Protein AF-A0A5D8Z9P7-F1 (afdb_monomer_lite)

Organism: NCBI:txid1643323

Secondary structure (DSSP, 8-state):
-EE-TTSEEEEEETTEEEEEEEE--TTS-SS-S-B-TTS-BTT-BHHHHHHHS--EEEEETTEEEEEETTEEEEES-SSTTPBEEEEEEES-----

pLDDT: mean 88.71, std 9.9, range [47.53, 96.62]

Sequence (96 aa):
MAMWPSGLTVVMQNDRFVGWSASAPRDGTRKSALATMAGVGVGSTRHELESAYTAKTQATTLGQEFAAGGLFGVLDGKAPTAHITAMWAGTSCNFR

Foldseek 3Di:
DDDDQLQKDWDDDPNDTFKIKGAHGPVPDQFRPDDDPLRADFFDFLLSLVVSFVWDWDQDPQAIWIDTPQKIFHWPHDDRRTGTGMIMGGDDPPPD

Structure (mmCIF, N/CA/C/O backbone):
data_AF-A0A5D8Z9P7-F1
#
_entry.id   AF-A0A5D8Z9P7-F1
#
loop_
_atom_site.group_PDB
_atom_site.id
_atom_site.type_symbol
_atom_site.label_atom_id
_atom_site.label_alt_id
_atom_site.label_comp_id
_atom_site.label_asym_id
_atom_site.label_entity_id
_atom_site.label_seq_id
_atom_site.pdbx_PDB_ins_code
_atom_site.Cartn_x
_atom_site.Cartn_y
_atom_site.Cartn_z
_atom_site.occupancy
_atom_site.B_iso_or_equiv
_atom_site.auth_seq_id
_atom_site.auth_comp_id
_atom_site.auth_asym_id
_atom_site.auth_atom_id
_atom_site.pdbx_PDB_model_num
ATOM 1 N N . MET A 1 1 ? 12.889 3.527 -12.422 1.00 82.25 1 MET A N 1
ATOM 2 C CA . MET A 1 1 ? 11.604 3.681 -11.702 1.00 82.25 1 MET A CA 1
ATOM 3 C C . MET A 1 1 ? 10.695 4.540 -12.563 1.00 82.25 1 MET A C 1
ATOM 5 O O . MET A 1 1 ? 11.199 5.486 -13.156 1.00 82.25 1 MET A O 1
ATOM 9 N N . ALA A 1 2 ? 9.411 4.208 -12.661 1.00 89.00 2 ALA A N 1
ATOM 10 C CA . ALA A 1 2 ? 8.409 5.003 -13.375 1.00 89.00 2 ALA A CA 1
ATOM 11 C C . ALA A 1 2 ? 7.322 5.450 -12.391 1.00 89.00 2 ALA A C 1
ATOM 13 O O . ALA A 1 2 ? 6.969 4.679 -11.500 1.00 89.00 2 ALA A O 1
ATOM 14 N N . MET A 1 3 ? 6.831 6.684 -12.523 1.00 89.25 3 MET A N 1
ATOM 15 C CA . MET A 1 3 ? 5.881 7.310 -11.596 1.00 89.25 3 MET A CA 1
ATOM 16 C C . MET A 1 3 ? 4.685 7.879 -12.356 1.00 89.25 3 MET A C 1
ATOM 18 O O . MET A 1 3 ? 4.857 8.439 -13.439 1.00 89.25 3 MET A O 1
ATOM 22 N N . TRP A 1 4 ? 3.500 7.803 -11.752 1.00 89.25 4 TRP A N 1
ATOM 23 C CA . TRP A 1 4 ? 2.261 8.350 -12.307 1.00 89.25 4 TRP A CA 1
ATOM 24 C C . TRP A 1 4 ? 1.582 9.325 -11.330 1.00 89.25 4 TRP A C 1
ATOM 26 O O . TRP A 1 4 ? 1.681 9.144 -10.114 1.00 89.25 4 TRP A O 1
ATOM 36 N N . PRO A 1 5 ? 0.838 10.337 -11.828 1.00 85.69 5 PRO A N 1
ATOM 37 C CA . PRO A 1 5 ? 0.120 11.300 -10.980 1.00 85.69 5 PRO A CA 1
ATOM 38 C C . PRO A 1 5 ? -0.900 10.672 -10.016 1.00 85.69 5 PRO A C 1
ATOM 40 O O . PRO A 1 5 ? -1.157 11.224 -8.947 1.00 85.69 5 PRO A O 1
ATOM 43 N N . SER A 1 6 ? -1.425 9.494 -10.365 1.00 82.88 6 SER A N 1
ATOM 44 C CA . SER A 1 6 ? -2.356 8.694 -9.556 1.00 82.88 6 SER A CA 1
ATOM 45 C C . SER A 1 6 ? -1.745 8.100 -8.279 1.00 82.88 6 SER A C 1
ATOM 47 O O . SER A 1 6 ? -2.442 7.410 -7.536 1.00 82.88 6 SER A O 1
ATOM 49 N N . GLY A 1 7 ? -0.453 8.336 -8.032 1.00 86.75 7 GLY A N 1
ATOM 50 C CA . GLY A 1 7 ? 0.265 7.837 -6.861 1.00 86.75 7 GLY A CA 1
ATOM 51 C C . GLY A 1 7 ? 0.937 6.479 -7.073 1.00 86.75 7 GLY A C 1
ATOM 52 O O . GLY A 1 7 ? 1.585 5.991 -6.152 1.00 86.75 7 GLY A O 1
ATOM 53 N N . LEU A 1 8 ? 0.832 5.876 -8.266 1.00 90.88 8 LEU A N 1
ATOM 54 C CA . LEU A 1 8 ? 1.562 4.650 -8.597 1.00 90.88 8 LEU A CA 1
ATOM 55 C C . LEU A 1 8 ? 3.036 4.950 -8.836 1.00 90.88 8 LEU A C 1
ATOM 57 O O . LEU A 1 8 ? 3.392 5.875 -9.570 1.00 90.88 8 LEU A O 1
ATOM 61 N N . THR A 1 9 ? 3.885 4.089 -8.298 1.00 92.06 9 THR A N 1
ATOM 62 C CA . THR A 1 9 ? 5.289 4.013 -8.664 1.00 92.06 9 THR A CA 1
ATOM 63 C C . THR A 1 9 ? 5.693 2.567 -8.910 1.00 92.06 9 THR A C 1
ATOM 65 O O . THR A 1 9 ? 5.365 1.685 -8.125 1.00 92.06 9 THR A O 1
ATOM 68 N N . VAL A 1 10 ? 6.424 2.319 -9.995 1.00 93.50 10 VAL A N 1
ATOM 69 C CA . VAL A 1 10 ? 6.917 0.992 -10.384 1.00 93.50 10 VAL A CA 1
ATOM 70 C C . VAL A 1 10 ? 8.439 0.955 -10.331 1.00 93.50 10 VAL A C 1
ATOM 72 O O . VAL A 1 10 ? 9.131 1.836 -10.862 1.00 93.50 10 VAL A O 1
ATOM 75 N N . VAL A 1 11 ? 8.963 -0.098 -9.708 1.00 92.81 11 VAL A N 1
ATOM 76 C CA . VAL A 1 11 ? 10.390 -0.367 -9.553 1.00 92.81 11 VAL A CA 1
ATOM 77 C C . VAL A 1 11 ? 10.815 -1.440 -10.550 1.00 92.81 11 VAL A C 1
ATOM 79 O O . VAL A 1 11 ? 10.298 -2.558 -10.561 1.00 92.81 11 VAL A O 1
ATOM 82 N N . MET A 1 12 ? 11.791 -1.071 -11.378 1.00 92.88 12 MET A N 1
ATOM 83 C CA . MET A 1 12 ? 12.460 -1.954 -12.327 1.00 92.88 12 MET A CA 1
ATOM 84 C C . MET A 1 12 ? 13.935 -2.044 -11.935 1.00 92.88 12 MET A C 1
ATOM 86 O O . MET A 1 12 ? 14.541 -1.014 -11.629 1.00 92.88 12 MET A O 1
ATOM 90 N N . GLN A 1 13 ? 14.507 -3.243 -11.966 1.00 92.56 13 GLN A N 1
ATOM 91 C CA . GLN A 1 13 ? 15.932 -3.488 -11.747 1.00 92.56 13 GLN A CA 1
ATOM 92 C C . GLN A 1 13 ? 16.412 -4.532 -12.753 1.00 92.56 13 GLN A C 1
ATOM 94 O O . GLN A 1 13 ? 15.767 -5.568 -12.901 1.00 92.56 13 GLN A O 1
ATOM 99 N N . ASN A 1 14 ? 17.532 -4.269 -13.435 1.00 93.69 14 ASN A N 1
ATOM 100 C CA . ASN A 1 14 ? 18.095 -5.159 -14.461 1.00 93.69 14 ASN A CA 1
ATOM 101 C C . ASN A 1 14 ? 17.034 -5.608 -15.489 1.00 93.69 14 ASN A C 1
ATOM 103 O O . ASN A 1 14 ? 16.853 -6.803 -15.707 1.00 93.69 14 ASN A O 1
ATOM 107 N N . ASP A 1 15 ? 16.265 -4.652 -16.023 1.00 92.94 15 ASP A N 1
ATOM 108 C CA . ASP A 1 15 ? 15.159 -4.869 -16.973 1.00 92.94 15 ASP A CA 1
ATOM 109 C C . ASP A 1 15 ? 14.016 -5.775 -16.484 1.00 92.94 15 ASP A C 1
ATOM 111 O O . ASP A 1 15 ? 13.193 -6.249 -17.267 1.00 92.94 15 ASP A O 1
ATOM 115 N N . ARG A 1 16 ? 13.902 -5.986 -15.168 1.00 94.00 16 ARG A N 1
ATOM 116 C CA . ARG A 1 16 ? 12.831 -6.782 -14.555 1.00 94.00 16 ARG A CA 1
ATOM 117 C C . ARG A 1 16 ? 11.981 -5.941 -13.621 1.00 94.00 16 ARG A C 1
ATOM 119 O O . ARG A 1 16 ? 12.497 -5.120 -12.866 1.00 94.00 16 ARG A O 1
ATOM 126 N N . PHE A 1 17 ? 10.675 -6.194 -13.641 1.00 93.50 17 PHE A N 1
ATOM 127 C CA . PHE A 1 17 ? 9.754 -5.689 -12.630 1.00 93.50 17 PHE A CA 1
ATOM 128 C C . PHE A 1 17 ? 10.032 -6.375 -11.296 1.00 93.50 17 PHE A C 1
ATOM 130 O O . PHE A 1 17 ? 9.993 -7.603 -11.212 1.00 93.50 17 PHE A O 1
ATOM 137 N N . VAL A 1 18 ? 10.321 -5.579 -10.268 1.00 95.25 18 VAL A N 1
ATOM 138 C CA . VAL A 1 18 ? 10.685 -6.089 -8.937 1.00 95.25 18 VAL A CA 1
ATOM 139 C C . VAL A 1 18 ? 9.770 -5.583 -7.828 1.00 95.25 18 VAL A C 1
ATOM 141 O O . VAL A 1 18 ? 9.788 -6.140 -6.734 1.00 95.25 18 VAL A O 1
ATOM 144 N N . GLY A 1 19 ? 8.945 -4.568 -8.087 1.00 94.38 19 GLY A N 1
ATOM 145 C CA . GLY A 1 19 ? 7.996 -4.077 -7.098 1.00 94.38 19 GLY A CA 1
ATOM 146 C C . GLY A 1 19 ? 7.279 -2.803 -7.506 1.00 94.38 19 GLY A C 1
ATOM 147 O O . GLY A 1 19 ? 7.502 -2.236 -8.579 1.00 94.38 19 GLY A O 1
ATOM 148 N N . TRP A 1 20 ? 6.393 -2.358 -6.628 1.00 93.81 20 TRP A N 1
ATOM 149 C CA . TRP A 1 20 ? 5.585 -1.164 -6.820 1.00 93.81 20 TRP A CA 1
ATOM 150 C C . TRP A 1 20 ? 5.158 -0.574 -5.481 1.00 93.81 20 TRP A C 1
ATOM 152 O O . TRP A 1 20 ? 5.120 -1.274 -4.469 1.00 93.81 20 TRP A O 1
ATOM 162 N N . SER A 1 21 ? 4.788 0.701 -5.496 1.00 93.06 21 SER A N 1
ATOM 163 C CA . SER A 1 21 ? 4.128 1.383 -4.388 1.00 93.06 21 SER A CA 1
ATOM 164 C C . SER A 1 21 ? 2.976 2.251 -4.890 1.00 93.06 21 SER A C 1
ATOM 166 O O . SER A 1 21 ? 2.980 2.724 -6.026 1.00 93.06 21 SER A O 1
ATOM 168 N N . ALA A 1 22 ? 1.969 2.428 -4.045 1.00 91.44 22 ALA A N 1
ATOM 169 C CA . ALA A 1 22 ? 0.839 3.315 -4.240 1.00 91.44 22 ALA A CA 1
ATOM 170 C C . ALA A 1 22 ? 0.681 4.204 -3.006 1.00 91.44 22 ALA A C 1
ATOM 172 O O . ALA A 1 22 ? 0.719 3.729 -1.869 1.00 91.44 22 ALA A O 1
ATOM 173 N N . SER A 1 23 ? 0.473 5.492 -3.239 1.00 88.44 23 SER A N 1
ATOM 174 C CA . SER A 1 23 ? 0.125 6.485 -2.225 1.00 88.44 23 SER A CA 1
ATOM 175 C C . SER A 1 23 ? -1.077 7.307 -2.687 1.00 88.44 23 SER A C 1
ATOM 177 O O . SER A 1 23 ? -1.620 7.075 -3.773 1.00 88.44 23 SER A O 1
ATOM 179 N N . ALA A 1 24 ? -1.530 8.243 -1.852 1.00 81.94 24 ALA A N 1
ATOM 180 C CA . ALA A 1 24 ? -2.605 9.148 -2.236 1.00 81.94 24 ALA A CA 1
ATOM 181 C C . ALA A 1 24 ? -2.236 9.894 -3.540 1.00 81.94 24 ALA A C 1
ATOM 183 O O . ALA A 1 24 ? -1.085 10.330 -3.685 1.00 81.94 24 ALA A O 1
ATOM 184 N N . PRO A 1 25 ? -3.179 10.038 -4.490 1.00 77.25 25 PRO A N 1
ATOM 185 C CA . PRO A 1 25 ? -2.961 10.819 -5.699 1.00 77.25 25 PRO A CA 1
ATOM 186 C C . PRO A 1 25 ? -2.461 12.234 -5.393 1.00 77.25 25 PRO A C 1
ATOM 188 O O . PRO A 1 25 ? -2.861 12.870 -4.415 1.00 77.25 25 PRO A O 1
ATOM 191 N N . ARG A 1 26 ? -1.594 12.763 -6.264 1.00 70.69 26 ARG A N 1
ATOM 192 C CA . ARG A 1 26 ? -1.028 14.114 -6.085 1.00 70.69 26 ARG A CA 1
ATOM 193 C C . ARG A 1 26 ? -2.032 15.239 -6.352 1.00 70.69 26 ARG A C 1
ATOM 195 O O . ARG A 1 26 ? -1.723 16.393 -6.082 1.00 70.69 26 ARG A O 1
ATOM 202 N N . ASP A 1 27 ? -3.211 14.907 -6.870 1.00 74.19 27 ASP A N 1
ATOM 203 C CA . ASP A 1 27 ? -4.314 15.840 -7.122 1.00 74.19 27 ASP A CA 1
ATOM 204 C C . ASP A 1 27 ? -5.130 16.188 -5.859 1.00 74.19 27 ASP A C 1
ATOM 206 O O . ASP A 1 27 ? -6.059 16.990 -5.927 1.00 74.19 27 ASP A O 1
ATOM 210 N N . GLY A 1 28 ? -4.778 15.616 -4.700 1.00 67.00 28 GLY A N 1
ATOM 211 C CA . GLY A 1 28 ? -5.425 15.891 -3.415 1.00 67.00 28 GLY A CA 1
ATOM 212 C C . GLY A 1 28 ? -6.659 15.032 -3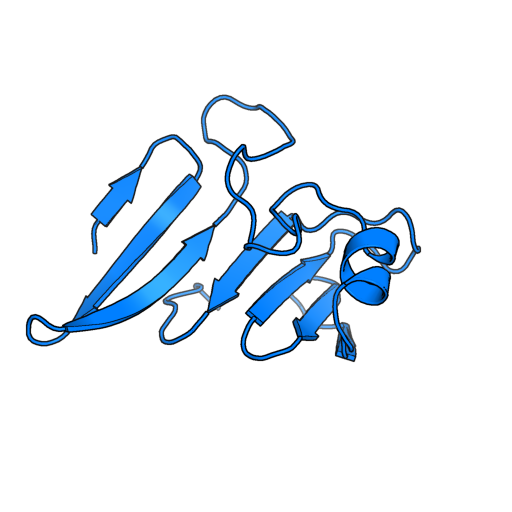.129 1.00 67.00 28 GLY A C 1
ATOM 213 O O . GLY A 1 28 ? -7.287 15.197 -2.079 1.00 67.00 28 GLY A O 1
ATOM 214 N N . THR A 1 29 ? -7.014 14.093 -4.010 1.00 69.50 29 THR A N 1
ATOM 215 C CA . THR A 1 29 ? -8.072 13.116 -3.729 1.00 69.50 29 THR A CA 1
ATOM 216 C C . THR A 1 29 ? -7.619 12.104 -2.668 1.00 69.50 29 THR A C 1
ATOM 218 O O . THR A 1 29 ? -6.491 11.618 -2.671 1.00 69.50 29 THR A O 1
ATOM 221 N N . ARG A 1 30 ? -8.500 11.767 -1.710 1.00 61.75 30 ARG A N 1
ATOM 222 C CA . ARG A 1 30 ? -8.174 10.815 -0.621 1.00 61.75 30 ARG A CA 1
ATOM 223 C C . ARG A 1 30 ? -8.163 9.350 -1.053 1.00 61.75 30 ARG A C 1
ATOM 225 O O . ARG A 1 30 ? -7.574 8.527 -0.360 1.00 61.75 30 ARG A O 1
ATOM 232 N N . LYS A 1 31 ? -8.854 9.012 -2.142 1.00 68.00 31 LYS A N 1
ATOM 233 C CA . LYS A 1 31 ? -9.030 7.631 -2.594 1.00 68.00 31 LYS A CA 1
ATOM 234 C C . LYS A 1 31 ? -8.323 7.454 -3.926 1.00 68.00 31 LYS A C 1
ATOM 236 O O . LYS A 1 31 ? -8.695 8.097 -4.904 1.00 68.00 31 LYS A O 1
ATOM 241 N N . SER A 1 32 ? -7.331 6.570 -3.961 1.00 74.88 32 SER A N 1
ATOM 242 C CA . SER A 1 32 ? -6.735 6.179 -5.234 1.00 74.88 32 SER A CA 1
ATOM 243 C C . SER A 1 32 ? -7.730 5.318 -6.011 1.00 74.88 32 SER A C 1
ATOM 245 O O . SER A 1 32 ? -8.411 4.470 -5.437 1.00 74.88 32 SER A O 1
ATOM 247 N N . ALA A 1 33 ? -7.800 5.506 -7.329 1.00 81.62 33 ALA A N 1
ATOM 248 C CA . ALA A 1 33 ? -8.514 4.581 -8.212 1.00 81.62 33 ALA A CA 1
ATOM 249 C C . ALA A 1 33 ? -7.796 3.219 -8.332 1.00 81.62 33 ALA A C 1
ATOM 251 O O . ALA A 1 33 ? -8.333 2.281 -8.916 1.00 81.62 33 ALA A O 1
ATOM 252 N N . LEU A 1 34 ? -6.573 3.115 -7.801 1.00 87.81 34 LEU A N 1
ATOM 253 C CA . LEU A 1 34 ? -5.768 1.904 -7.818 1.00 87.81 34 LEU A CA 1
ATOM 254 C C . LEU A 1 34 ? -6.143 1.007 -6.641 1.00 87.81 34 LEU A C 1
ATOM 256 O O . LEU A 1 34 ? -6.033 1.401 -5.478 1.00 87.81 34 LEU A O 1
ATOM 260 N N . ALA A 1 35 ? -6.524 -0.222 -6.960 1.00 91.81 35 ALA A N 1
ATOM 261 C CA . ALA A 1 35 ? -6.833 -1.256 -5.992 1.00 91.81 35 ALA A CA 1
ATOM 262 C C . ALA A 1 35 ? -6.293 -2.608 -6.466 1.00 91.81 35 ALA A C 1
ATOM 264 O O . ALA A 1 35 ? -6.039 -2.822 -7.654 1.00 91.81 35 ALA A O 1
ATOM 265 N N . THR A 1 36 ? -6.127 -3.532 -5.527 1.00 92.50 36 THR A N 1
ATOM 266 C CA . THR A 1 36 ? -5.895 -4.940 -5.835 1.00 92.50 36 THR A CA 1
ATOM 267 C C . THR A 1 36 ? -7.124 -5.546 -6.515 1.00 92.50 36 THR A C 1
ATOM 269 O O . THR A 1 36 ? -8.212 -4.971 -6.513 1.00 92.50 36 THR A O 1
ATOM 272 N N . MET A 1 37 ? -6.989 -6.768 -7.035 1.00 92.00 37 MET A N 1
ATOM 273 C CA . MET A 1 37 ? -8.133 -7.518 -7.572 1.00 92.00 37 MET A CA 1
ATOM 274 C C . MET A 1 37 ? -9.236 -7.785 -6.533 1.00 92.00 37 MET A C 1
ATOM 276 O O . MET A 1 37 ? -10.372 -8.036 -6.918 1.00 92.00 37 MET A O 1
ATOM 280 N N . ALA A 1 38 ? -8.920 -7.714 -5.235 1.00 93.00 38 ALA A N 1
ATOM 281 C CA . ALA A 1 38 ? -9.895 -7.827 -4.150 1.00 93.00 38 ALA A CA 1
ATOM 282 C C . ALA A 1 38 ? -10.504 -6.470 -3.739 1.00 93.00 38 ALA A C 1
ATOM 284 O O . ALA A 1 38 ? -11.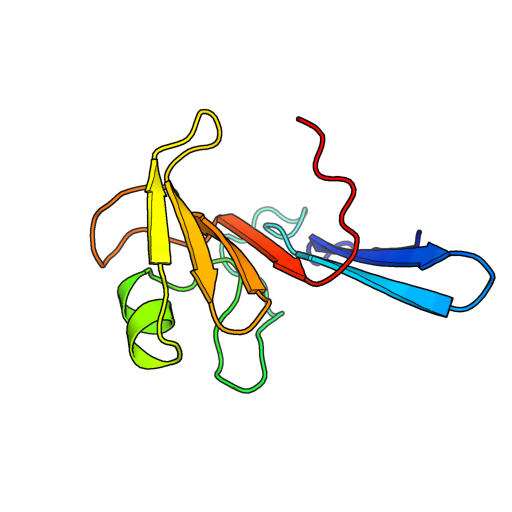244 -6.400 -2.764 1.00 93.00 38 ALA A O 1
ATOM 285 N N . GLY A 1 39 ? -10.183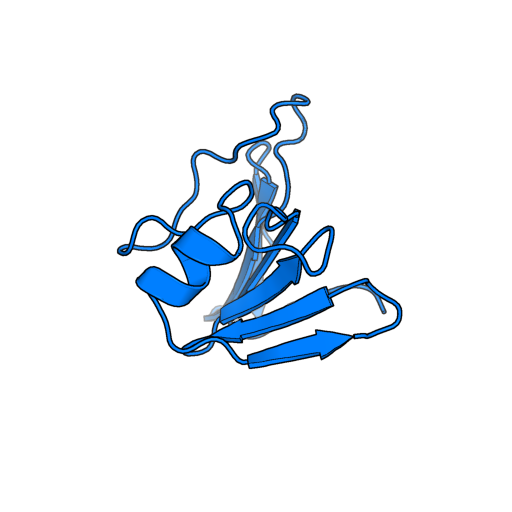 -5.383 -4.450 1.00 93.38 39 GLY A N 1
ATOM 286 C CA . GLY A 1 39 ? -10.730 -4.049 -4.195 1.00 93.38 39 GLY A CA 1
ATOM 287 C C . GLY A 1 39 ? -10.044 -3.263 -3.073 1.00 93.38 39 GLY A C 1
ATOM 288 O O . GLY A 1 39 ? -10.530 -2.195 -2.709 1.00 93.38 39 GLY A O 1
ATOM 289 N N . VAL A 1 40 ? -8.912 -3.741 -2.544 1.00 93.94 40 VAL A N 1
ATOM 290 C CA . VAL A 1 40 ? -8.161 -3.041 -1.489 1.00 93.94 40 VAL A CA 1
ATOM 291 C C . VAL A 1 40 ? -7.164 -2.070 -2.111 1.00 93.94 40 VAL A C 1
ATOM 293 O O . VAL A 1 40 ? -6.342 -2.461 -2.936 1.00 93.94 40 VAL A O 1
ATOM 296 N N . GLY A 1 41 ? -7.216 -0.802 -1.716 1.00 93.50 41 GLY A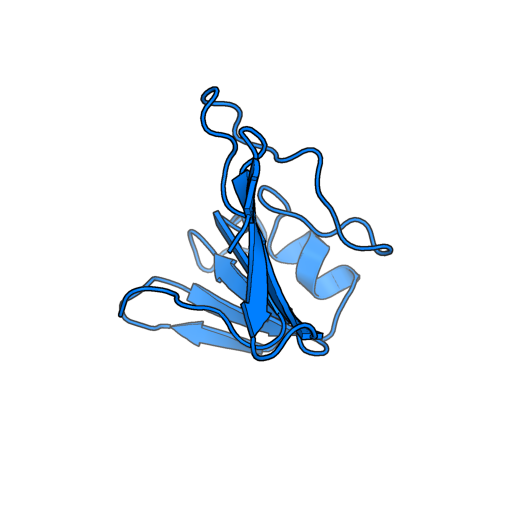 N 1
ATOM 297 C CA . GLY A 1 41 ? -6.362 0.260 -2.243 1.00 93.50 41 GLY A CA 1
ATOM 298 C C . GLY A 1 41 ? -6.049 1.327 -1.200 1.00 93.50 41 GLY A C 1
ATOM 299 O O . GLY A 1 41 ? -6.504 1.265 -0.058 1.00 93.50 41 GLY A O 1
ATOM 300 N N . VAL A 1 42 ? -5.287 2.346 -1.600 1.00 92.50 42 VAL A N 1
ATOM 301 C CA . VAL A 1 42 ? -5.107 3.544 -0.765 1.00 92.50 42 VAL A CA 1
ATOM 302 C C . VAL A 1 42 ? -6.465 4.228 -0.576 1.00 92.50 42 VAL A C 1
ATOM 304 O O . VAL A 1 42 ? -7.171 4.513 -1.547 1.00 92.50 42 VAL A O 1
ATOM 307 N N . GLY A 1 43 ? -6.823 4.482 0.681 1.00 92.12 43 GLY A N 1
ATOM 308 C CA . GLY A 1 43 ? -8.130 4.973 1.112 1.00 92.12 43 GLY A CA 1
ATOM 309 C C . GLY A 1 43 ? -9.098 3.878 1.577 1.00 92.12 43 GLY A C 1
ATOM 310 O O . GLY A 1 43 ? -10.092 4.212 2.221 1.00 92.12 43 GLY A O 1
ATOM 311 N N . SER A 1 44 ? -8.826 2.591 1.319 1.00 94.50 44 SER A N 1
ATOM 312 C CA . SER A 1 44 ? -9.590 1.494 1.932 1.00 94.50 44 SER A CA 1
ATOM 313 C C . SER A 1 44 ? -9.394 1.484 3.445 1.00 94.50 44 SER A C 1
ATOM 315 O O . SER A 1 44 ? -8.328 1.835 3.950 1.00 94.50 44 SER A O 1
ATOM 317 N N . THR A 1 45 ? -10.426 1.079 4.168 1.00 95.38 45 THR A N 1
ATOM 318 C CA . THR A 1 45 ? -10.404 0.941 5.622 1.00 95.38 45 THR A CA 1
ATOM 319 C C . THR A 1 45 ? -9.674 -0.329 6.058 1.00 95.38 45 THR A C 1
ATOM 321 O O . THR A 1 45 ? -9.581 -1.310 5.316 1.00 95.38 45 THR A O 1
ATOM 324 N N . ARG A 1 46 ? -9.209 -0.347 7.309 1.00 95.81 46 ARG A N 1
ATOM 325 C CA . ARG A 1 46 ? -8.675 -1.539 7.972 1.00 95.81 46 ARG A CA 1
ATOM 326 C C . ARG A 1 46 ? -9.676 -2.695 7.922 1.00 95.81 46 ARG A C 1
ATOM 328 O O . ARG A 1 46 ? -9.278 -3.819 7.641 1.00 95.81 46 ARG A O 1
ATOM 335 N N . HIS A 1 47 ? -10.960 -2.419 8.147 1.00 96.62 47 HIS A N 1
ATOM 336 C CA . HIS A 1 47 ? -12.010 -3.431 8.065 1.00 96.62 47 HIS A CA 1
ATOM 337 C C . HIS A 1 47 ? -12.118 -4.052 6.662 1.00 96.62 47 HIS A C 1
ATOM 339 O O . HIS A 1 47 ? -12.211 -5.271 6.538 1.00 96.62 47 HIS A O 1
ATOM 345 N N . GLU A 1 48 ? -12.080 -3.244 5.597 1.00 96.25 48 GLU A N 1
ATOM 346 C CA . GLU A 1 48 ? -12.091 -3.746 4.212 1.00 96.25 48 GLU A CA 1
ATOM 347 C C . GLU A 1 48 ? -10.841 -4.583 3.901 1.00 96.25 48 GLU A C 1
ATOM 349 O O . GLU A 1 48 ? -10.952 -5.641 3.283 1.00 96.25 48 GLU A O 1
ATOM 354 N N . LEU A 1 49 ? -9.665 -4.156 4.377 1.00 95.81 49 LEU A N 1
ATOM 355 C CA . LEU A 1 49 ? -8.421 -4.921 4.262 1.00 95.81 49 LEU A CA 1
ATOM 356 C C . LEU A 1 49 ? -8.537 -6.293 4.939 1.00 95.81 49 LEU A C 1
ATOM 358 O O . LEU A 1 49 ? -8.229 -7.305 4.316 1.00 95.81 49 LEU A O 1
ATOM 362 N N . GLU A 1 50 ? -8.980 -6.323 6.196 1.00 95.94 50 GLU A N 1
ATOM 363 C CA . GLU A 1 50 ? -9.104 -7.548 6.998 1.00 95.94 50 GLU A CA 1
ATOM 364 C C . GLU A 1 50 ? -10.235 -8.466 6.502 1.00 95.94 50 GLU A C 1
ATOM 366 O O . GLU A 1 50 ? -10.172 -9.678 6.693 1.00 95.94 50 GLU A O 1
ATOM 371 N N . SER A 1 51 ? -11.239 -7.913 5.813 1.00 96.12 51 SER A N 1
ATOM 372 C CA . SER A 1 51 ? -12.297 -8.692 5.152 1.00 96.12 51 SER A CA 1
ATOM 373 C C . SER A 1 51 ? -11.816 -9.374 3.867 1.00 96.12 51 SER A C 1
ATOM 375 O O . SER A 1 51 ? -12.344 -10.419 3.492 1.00 96.12 51 SER A O 1
ATOM 377 N N . ALA A 1 52 ? -10.832 -8.787 3.179 1.00 95.94 52 ALA A N 1
ATOM 378 C CA . ALA A 1 52 ? -10.282 -9.311 1.929 1.00 95.94 52 ALA A CA 1
ATOM 379 C C . ALA A 1 52 ? -9.032 -10.186 2.133 1.00 95.94 52 ALA A C 1
ATOM 381 O O . ALA A 1 52 ? -8.760 -11.074 1.324 1.00 95.94 52 ALA A O 1
ATOM 382 N N . TYR A 1 53 ? -8.260 -9.939 3.195 1.00 95.56 53 TYR A N 1
ATOM 383 C CA . TYR A 1 53 ? -6.986 -10.602 3.458 1.00 95.56 53 TYR A CA 1
ATOM 384 C C . TYR A 1 53 ? -6.761 -10.862 4.948 1.00 95.56 53 TYR A C 1
ATOM 386 O O . TYR A 1 53 ? -7.086 -10.041 5.802 1.00 95.56 53 TYR A O 1
ATOM 394 N N . THR A 1 54 ? -6.048 -11.944 5.266 1.00 95.44 54 THR A N 1
ATOM 395 C CA . THR A 1 54 ? -5.484 -12.145 6.607 1.00 95.44 54 THR A CA 1
ATOM 396 C C . THR A 1 54 ? -4.325 -11.170 6.836 1.00 95.44 54 THR A C 1
ATOM 398 O O . THR A 1 54 ? -3.181 -11.451 6.464 1.00 95.44 54 THR A O 1
ATOM 401 N N . ALA A 1 55 ? -4.621 -10.015 7.431 1.00 95.00 55 ALA A N 1
ATOM 402 C CA . ALA A 1 55 ? -3.647 -8.965 7.702 1.00 95.00 55 ALA A CA 1
ATOM 403 C C . ALA A 1 55 ? -3.037 -9.087 9.107 1.00 95.00 55 ALA A C 1
ATOM 405 O O . ALA A 1 55 ? -3.728 -9.328 10.096 1.00 95.00 55 ALA A O 1
ATOM 406 N N . LYS A 1 56 ? -1.724 -8.874 9.210 1.00 95.25 56 LYS A N 1
ATOM 407 C CA . LYS A 1 56 ? -1.024 -8.652 10.483 1.00 95.25 56 LYS A CA 1
ATOM 408 C C . LYS A 1 56 ? -0.721 -7.171 10.615 1.00 95.25 56 LYS A C 1
ATOM 410 O O . LYS A 1 56 ? -0.064 -6.633 9.732 1.00 95.25 56 LYS A O 1
ATOM 415 N N . THR A 1 57 ? -1.152 -6.541 11.704 1.00 93.81 57 THR A N 1
ATOM 416 C CA . THR A 1 57 ? -0.871 -5.124 11.978 1.00 93.81 57 THR A CA 1
ATOM 417 C C . THR A 1 57 ? 0.131 -4.959 13.112 1.00 93.81 57 THR A C 1
ATOM 419 O O . THR A 1 57 ? 0.006 -5.637 14.133 1.00 93.81 57 THR A O 1
ATOM 422 N N . GLN A 1 58 ? 1.069 -4.028 12.975 1.00 92.81 58 GLN A N 1
ATOM 423 C CA . GLN A 1 58 ? 2.045 -3.680 14.005 1.00 92.81 58 GLN A CA 1
ATOM 424 C C . GLN A 1 58 ? 2.250 -2.166 14.087 1.00 92.81 58 GLN A C 1
ATOM 426 O O . GLN A 1 58 ? 2.231 -1.462 13.082 1.00 92.81 58 GLN A O 1
ATOM 431 N N . ALA A 1 59 ? 2.461 -1.665 15.302 1.00 90.62 59 ALA A N 1
ATOM 432 C CA . ALA A 1 59 ? 2.799 -0.267 15.516 1.00 90.62 59 ALA A CA 1
ATOM 433 C C . ALA A 1 59 ? 4.289 -0.045 15.243 1.00 90.62 59 ALA A C 1
ATOM 435 O O . ALA A 1 59 ? 5.127 -0.689 15.873 1.00 90.62 59 ALA A O 1
ATOM 436 N N . THR A 1 60 ? 4.604 0.887 14.352 1.00 84.75 60 THR A N 1
ATOM 437 C CA . THR A 1 60 ? 5.976 1.299 14.037 1.00 84.75 60 THR A CA 1
ATOM 438 C C . THR A 1 60 ? 6.085 2.821 14.039 1.00 84.75 60 THR A C 1
ATOM 440 O O . THR A 1 60 ? 5.116 3.533 14.314 1.00 84.75 60 THR A O 1
ATOM 443 N N . THR A 1 61 ? 7.273 3.349 13.752 1.00 80.81 61 THR A N 1
ATOM 444 C CA . THR A 1 61 ? 7.497 4.799 13.658 1.00 80.81 61 THR A CA 1
ATOM 4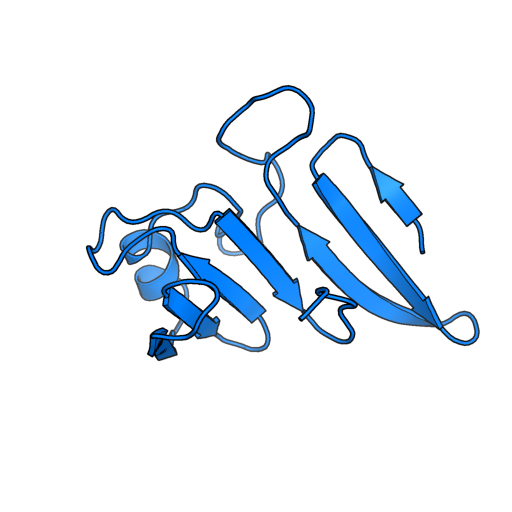45 C C . THR A 1 61 ? 6.739 5.446 12.497 1.00 80.81 61 THR A C 1
ATOM 447 O O . THR A 1 61 ? 6.486 6.645 12.544 1.00 80.81 61 THR A O 1
ATOM 450 N N . LEU A 1 62 ? 6.336 4.667 11.486 1.00 76.56 62 LEU A N 1
ATOM 451 C CA . LEU A 1 62 ? 5.556 5.138 10.337 1.00 76.56 62 LEU A CA 1
ATOM 452 C C . LEU A 1 62 ? 4.045 5.188 10.612 1.00 76.56 62 LEU A C 1
ATOM 454 O O . LEU A 1 62 ? 3.303 5.764 9.821 1.00 76.56 62 LEU A O 1
ATOM 458 N N . GLY A 1 63 ? 3.581 4.592 11.714 1.00 83.94 63 GLY A N 1
ATOM 459 C CA . GLY A 1 63 ? 2.165 4.476 12.048 1.00 83.94 63 GLY A CA 1
ATOM 460 C C . GLY A 1 63 ? 1.767 3.035 12.353 1.00 83.94 63 GLY A C 1
ATOM 461 O O . GLY A 1 63 ? 2.465 2.319 13.071 1.00 83.94 63 GLY A O 1
ATOM 462 N N . GLN A 1 64 ? 0.602 2.611 11.866 1.00 94.12 64 GLN A N 1
ATOM 463 C CA . GLN A 1 64 ? 0.166 1.219 11.973 1.00 94.12 64 GLN A CA 1
ATOM 464 C C . GLN A 1 64 ? 0.462 0.492 10.668 1.00 94.12 64 GLN A C 1
ATOM 466 O O . GLN A 1 64 ? -0.300 0.586 9.713 1.00 94.12 64 GLN A O 1
ATOM 471 N N . GLU A 1 65 ? 1.572 -0.231 10.614 1.00 94.38 65 GLU A N 1
ATOM 472 C CA . GLU A 1 65 ? 1.920 -1.008 9.432 1.00 94.38 65 GLU A CA 1
ATOM 473 C C . GLU A 1 65 ? 1.116 -2.298 9.360 1.00 94.38 65 GLU A C 1
ATOM 475 O O . GLU A 1 65 ? 0.819 -2.915 10.385 1.00 94.38 65 GLU A O 1
ATOM 480 N N . PHE A 1 66 ? 0.802 -2.732 8.142 1.00 95.75 66 PHE A N 1
ATOM 481 C CA . PHE A 1 66 ? 0.200 -4.031 7.889 1.00 95.75 66 PHE A CA 1
ATOM 482 C C . PHE A 1 66 ? 1.030 -4.869 6.919 1.00 95.75 66 PHE A C 1
ATOM 484 O O . PHE A 1 66 ? 1.733 -4.345 6.057 1.00 95.75 66 PHE A O 1
ATOM 491 N N . ALA A 1 67 ? 0.895 -6.186 7.045 1.00 95.50 67 ALA A N 1
ATOM 492 C CA . ALA A 1 67 ? 1.358 -7.168 6.075 1.00 95.50 67 ALA A CA 1
ATOM 493 C C . ALA A 1 67 ? 0.223 -8.153 5.765 1.00 95.50 67 ALA A C 1
ATOM 495 O O . ALA A 1 67 ? -0.357 -8.735 6.685 1.00 95.50 67 ALA A O 1
ATOM 496 N N . ALA A 1 68 ? -0.092 -8.345 4.485 1.00 94.56 68 ALA A N 1
ATOM 497 C CA . ALA A 1 68 ? -1.216 -9.157 4.028 1.00 94.56 68 ALA A CA 1
ATOM 498 C C . ALA A 1 68 ? -0.924 -9.771 2.649 1.00 94.56 68 ALA A C 1
ATOM 500 O O . ALA A 1 68 ? -0.860 -9.061 1.653 1.00 94.56 68 ALA A O 1
ATOM 501 N N . GLY A 1 69 ? -0.725 -11.091 2.565 1.00 87.62 69 GLY A N 1
ATOM 502 C CA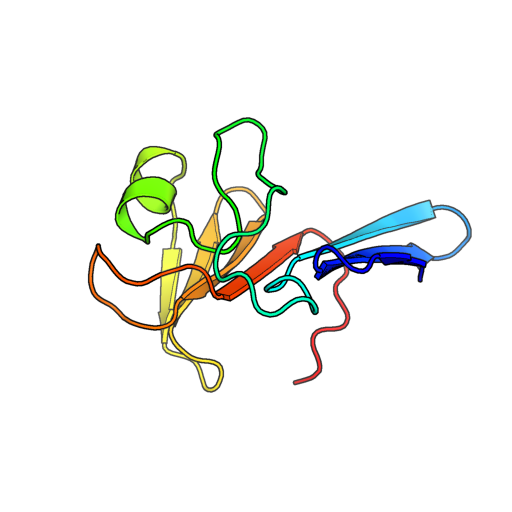 . GLY A 1 69 ? -0.581 -11.782 1.271 1.00 87.62 69 GLY A CA 1
ATOM 503 C C . GLY A 1 69 ? 0.540 -11.252 0.357 1.00 87.62 69 GLY A C 1
ATOM 504 O O . GLY A 1 69 ? 0.382 -11.254 -0.858 1.00 87.62 69 GLY A O 1
ATOM 505 N N . GLY A 1 70 ? 1.647 -10.758 0.927 1.00 90.88 70 GLY A N 1
ATOM 506 C CA . GLY A 1 70 ? 2.752 -10.137 0.178 1.00 90.88 70 GLY A CA 1
ATOM 507 C C . GLY A 1 70 ? 2.584 -8.636 -0.096 1.00 90.88 70 GLY A C 1
ATOM 508 O O . GLY A 1 70 ? 3.498 -8.013 -0.635 1.00 90.88 70 GLY A O 1
ATOM 509 N N . LEU A 1 71 ? 1.450 -8.057 0.306 1.00 94.12 71 LEU A N 1
ATOM 510 C CA . LEU A 1 71 ? 1.220 -6.618 0.376 1.00 94.12 71 LEU A CA 1
ATOM 511 C C . LEU A 1 71 ? 1.681 -6.093 1.729 1.00 94.12 71 LEU A C 1
ATOM 513 O O . LEU A 1 71 ? 1.482 -6.736 2.763 1.00 94.12 71 LEU A O 1
ATOM 517 N N . PHE A 1 72 ? 2.237 -4.896 1.711 1.00 94.75 72 PHE A N 1
ATOM 518 C CA . PHE A 1 72 ? 2.631 -4.150 2.893 1.00 94.75 72 PHE A CA 1
ATOM 519 C C . PHE A 1 72 ? 2.081 -2.736 2.785 1.00 94.75 72 PHE A C 1
ATOM 521 O O . PHE A 1 72 ? 1.863 -2.242 1.679 1.00 94.75 72 PHE A O 1
ATOM 528 N N . GLY A 1 73 ? 1.859 -2.073 3.909 1.00 94.25 73 GLY A N 1
ATOM 529 C CA . GLY A 1 73 ? 1.345 -0.714 3.884 1.00 94.25 73 GLY A CA 1
ATOM 530 C C . GLY A 1 73 ? 1.219 -0.090 5.258 1.00 94.25 73 GLY A C 1
ATOM 531 O O . GLY A 1 73 ? 1.571 -0.705 6.262 1.00 94.25 73 GLY A O 1
ATOM 532 N N . VAL A 1 74 ? 0.691 1.130 5.286 1.00 94.25 74 VAL A N 1
ATOM 533 C CA . VAL A 1 74 ? 0.497 1.933 6.499 1.00 94.25 74 VAL A CA 1
ATOM 534 C C . VAL A 1 74 ? -0.973 2.320 6.626 1.00 94.25 74 VAL A C 1
ATOM 536 O O . VAL A 1 74 ? -1.592 2.746 5.652 1.00 94.25 74 VAL A O 1
ATOM 539 N N . LEU A 1 75 ? -1.512 2.188 7.834 1.00 94.62 75 LEU A N 1
ATOM 540 C CA . LEU A 1 75 ? -2.807 2.701 8.265 1.00 94.62 75 LEU A CA 1
ATOM 541 C C . LEU A 1 75 ? -2.607 3.988 9.080 1.00 94.62 75 LEU A C 1
ATOM 543 O O . LEU A 1 75 ? -1.681 4.081 9.893 1.00 94.62 75 LEU A O 1
ATOM 547 N N . ASP A 1 76 ? -3.514 4.952 8.921 1.00 92.12 76 ASP A N 1
ATOM 548 C CA . ASP A 1 76 ? -3.540 6.211 9.690 1.00 92.12 76 ASP A CA 1
ATOM 549 C C . ASP A 1 76 ? -4.022 6.057 11.149 1.00 92.12 76 ASP A C 1
ATOM 551 O O . ASP A 1 76 ? -4.088 7.030 11.902 1.00 92.12 76 ASP A O 1
ATOM 555 N N . GLY A 1 77 ? -4.326 4.833 11.584 1.00 92.56 77 GLY A N 1
ATOM 556 C CA . GLY A 1 77 ? -4.830 4.556 12.919 1.00 92.56 77 GLY A CA 1
ATOM 557 C C . GLY A 1 77 ? -5.010 3.068 13.204 1.00 92.56 77 GLY A C 1
ATOM 558 O O . GLY A 1 77 ? -4.722 2.201 12.383 1.00 92.56 77 GLY A O 1
ATOM 559 N N . LYS A 1 78 ? -5.487 2.764 14.417 1.00 93.62 78 LYS A N 1
ATOM 560 C CA . LYS A 1 78 ? -5.734 1.384 14.882 1.00 93.62 78 LYS A CA 1
ATOM 561 C C . LYS A 1 78 ? -7.180 0.930 14.703 1.00 93.62 78 LYS A C 1
ATOM 563 O O . LYS A 1 78 ? -7.428 -0.273 14.725 1.00 93.62 78 LYS A O 1
ATOM 568 N N . ALA A 1 79 ? -8.113 1.873 14.583 1.00 94.75 79 ALA A N 1
ATOM 569 C CA . ALA A 1 79 ? -9.537 1.583 14.504 1.00 94.75 79 ALA A CA 1
ATOM 570 C C . ALA A 1 79 ? -9.888 0.831 13.205 1.00 94.75 79 ALA A C 1
ATOM 572 O O . ALA A 1 79 ? -9.193 1.002 12.204 1.00 94.75 79 ALA A O 1
ATOM 573 N N . PRO A 1 80 ? -10.987 0.058 13.168 1.00 95.25 80 PRO A N 1
ATOM 574 C CA . PRO A 1 80 ? -11.462 -0.583 11.936 1.00 95.25 80 PRO A CA 1
ATOM 575 C C . PRO A 1 80 ? -11.743 0.404 10.791 1.00 95.25 80 PRO A C 1
ATOM 577 O O . PRO A 1 80 ? -11.658 0.035 9.625 1.00 95.25 80 PRO A O 1
ATOM 580 N N . THR A 1 81 ? -12.043 1.663 11.121 1.00 95.69 81 THR A N 1
ATOM 581 C CA . THR A 1 81 ? -12.275 2.760 10.169 1.00 95.69 81 THR A CA 1
ATOM 582 C C . THR A 1 81 ? -10.997 3.480 9.733 1.00 95.69 81 THR A C 1
ATOM 584 O O . THR A 1 81 ? -11.087 4.399 8.930 1.00 95.69 81 THR A O 1
ATOM 587 N N . ALA A 1 82 ? -9.827 3.115 10.271 1.00 93.88 82 ALA A N 1
ATOM 588 C CA . ALA A 1 82 ? -8.550 3.689 9.853 1.00 93.88 82 ALA A CA 1
ATOM 589 C C . ALA A 1 82 ? -8.283 3.365 8.382 1.00 93.88 82 ALA A C 1
ATOM 591 O O . ALA A 1 82 ? -8.578 2.254 7.941 1.00 93.88 82 ALA A O 1
ATOM 592 N N . HIS A 1 83 ? -7.720 4.306 7.636 1.00 93.94 83 HIS A N 1
ATOM 593 C CA . HIS A 1 83 ? -7.510 4.183 6.200 1.00 93.94 83 HIS A CA 1
ATOM 594 C C . HIS A 1 83 ? -6.070 3.811 5.862 1.00 93.94 83 HIS A C 1
ATOM 596 O O . HIS A 1 83 ? -5.120 4.258 6.504 1.00 93.94 83 HIS A O 1
ATOM 602 N N . ILE A 1 84 ? -5.909 3.033 4.793 1.00 93.94 84 ILE A N 1
ATOM 603 C CA . ILE A 1 84 ? -4.615 2.778 4.163 1.00 93.94 84 ILE A CA 1
ATOM 604 C C . ILE A 1 84 ? -4.129 4.073 3.510 1.00 93.94 84 ILE A C 1
ATOM 606 O O . ILE A 1 84 ? -4.792 4.604 2.621 1.00 93.94 84 ILE A O 1
ATOM 610 N N . THR A 1 85 ? -2.955 4.557 3.903 1.00 91.62 85 THR A N 1
ATOM 611 C CA . THR A 1 85 ? -2.346 5.788 3.367 1.00 91.62 85 THR A CA 1
ATOM 612 C C . THR A 1 85 ? -1.257 5.508 2.335 1.00 91.62 85 THR A C 1
ATOM 614 O O . THR A 1 85 ? -1.030 6.314 1.429 1.00 91.62 85 THR A O 1
ATOM 617 N N . ALA A 1 86 ? -0.612 4.348 2.440 1.00 92.19 86 ALA A N 1
ATOM 618 C CA . ALA A 1 86 ? 0.380 3.857 1.496 1.00 92.19 86 ALA A CA 1
ATOM 619 C C . ALA A 1 86 ? 0.349 2.328 1.441 1.00 92.19 86 ALA A C 1
ATOM 621 O O . ALA A 1 86 ? 0.083 1.672 2.450 1.00 92.19 86 ALA A O 1
ATOM 622 N N . MET A 1 87 ? 0.647 1.765 0.272 1.00 93.44 87 MET A N 1
ATOM 623 C CA . MET A 1 87 ? 0.728 0.322 0.052 1.00 93.44 87 MET A CA 1
ATOM 624 C C . MET A 1 87 ? 1.831 -0.007 -0.955 1.00 93.44 87 MET A C 1
ATOM 626 O O . MET A 1 87 ? 2.098 0.776 -1.860 1.00 93.44 87 MET A O 1
ATOM 630 N N . TRP A 1 88 ? 2.486 -1.153 -0.815 1.00 94.25 88 TRP A N 1
ATOM 631 C CA . TRP A 1 88 ? 3.521 -1.621 -1.733 1.00 94.25 88 TRP A CA 1
ATOM 632 C C . TRP A 1 88 ? 3.624 -3.145 -1.746 1.00 94.25 88 TRP A C 1
ATOM 634 O O . TRP A 1 88 ? 3.168 -3.831 -0.828 1.00 94.25 88 TRP A O 1
ATOM 644 N N . ALA A 1 89 ? 4.260 -3.675 -2.788 1.00 94.38 89 ALA A N 1
ATOM 645 C CA . ALA A 1 89 ? 4.646 -5.080 -2.869 1.00 94.38 89 ALA A CA 1
ATOM 646 C C . ALA A 1 89 ? 5.987 -5.239 -3.594 1.00 94.38 89 ALA A C 1
ATOM 648 O O . ALA A 1 89 ? 6.330 -4.449 -4.479 1.00 94.38 89 ALA A O 1
ATOM 649 N N . GLY A 1 90 ? 6.727 -6.291 -3.241 1.00 92.56 90 GLY A N 1
ATOM 650 C CA . GLY A 1 90 ? 8.070 -6.533 -3.766 1.00 92.56 90 GLY A CA 1
ATOM 651 C C . GLY A 1 90 ? 9.093 -5.510 -3.261 1.00 92.56 90 GLY A C 1
ATOM 652 O O . GLY A 1 90 ? 8.980 -4.990 -2.150 1.00 92.56 90 GLY A O 1
ATOM 653 N N . THR A 1 91 ? 10.108 -5.225 -4.074 1.00 89.38 91 THR A N 1
ATOM 654 C CA . THR A 1 91 ? 11.108 -4.197 -3.775 1.00 89.38 91 THR A CA 1
ATOM 655 C C . THR A 1 91 ? 10.463 -2.817 -3.829 1.00 89.38 91 THR A C 1
ATOM 657 O O . THR A 1 91 ? 10.092 -2.336 -4.898 1.00 89.38 91 THR A O 1
ATOM 660 N N . SER A 1 92 ? 10.386 -2.156 -2.676 1.00 81.00 92 SER A N 1
ATOM 661 C CA . SER A 1 92 ? 9.998 -0.751 -2.576 1.00 81.00 92 SER A CA 1
ATOM 662 C C . SER A 1 92 ? 11.100 0.055 -1.899 1.00 81.00 92 SER A C 1
ATOM 664 O O . SER A 1 92 ? 11.631 -0.346 -0.862 1.00 81.00 92 SER A O 1
ATOM 666 N N . CYS A 1 93 ? 11.426 1.214 -2.470 1.00 68.38 93 CYS A N 1
ATOM 667 C CA . CYS A 1 93 ? 12.268 2.217 -1.826 1.00 68.38 93 CYS A CA 1
ATOM 668 C C . CYS A 1 93 ? 11.386 3.146 -0.992 1.00 68.38 93 CYS A C 1
ATOM 670 O O . CYS A 1 93 ? 11.206 4.316 -1.329 1.00 68.38 93 CYS A O 1
ATOM 672 N N . ASN A 1 94 ? 10.807 2.619 0.083 1.00 63.66 94 ASN A N 1
ATOM 673 C CA . ASN A 1 94 ? 10.194 3.478 1.086 1.00 63.66 94 ASN A CA 1
ATOM 674 C C . ASN A 1 94 ? 11.346 4.072 1.900 1.00 63.66 94 ASN A C 1
ATOM 676 O O . ASN A 1 94 ? 12.076 3.327 2.559 1.00 63.66 94 ASN A O 1
ATOM 680 N N . PHE A 1 95 ? 11.574 5.384 1.769 1.00 47.53 95 PHE A N 1
ATOM 681 C CA . PHE A 1 95 ? 12.542 6.071 2.618 1.00 47.53 95 PHE A CA 1
ATOM 682 C C . PHE A 1 95 ? 12.129 5.851 4.075 1.00 47.53 95 PHE A C 1
ATOM 684 O O . PHE A 1 95 ? 11.003 6.151 4.470 1.00 47.53 95 PHE A O 1
ATOM 691 N N . ARG A 1 96 ? 13.061 5.243 4.798 1.00 50.62 96 ARG A N 1
ATOM 692 C CA . ARG A 1 96 ? 13.067 4.953 6.226 1.00 50.62 96 ARG A CA 1
ATOM 693 C C . ARG A 1 96 ? 13.990 5.949 6.901 1.00 50.62 96 ARG A C 1
ATOM 695 O O . ARG A 1 96 ? 15.025 6.267 6.268 1.00 50.62 96 ARG A O 1
#

Radius of gyration: 12.87 Å; chains: 1; bounding box: 30×28×32 Å